Protein AF-A0A3S3VHU5-F1 (afdb_monomer_lite)

Radius of gyration: 16.83 Å; chains: 1; bounding box: 43×15×47 Å

Foldseek 3Di:
DVVVVVVCCPDPLNVLVVVLVVVVVVLVVVLVVLVPDPPRDP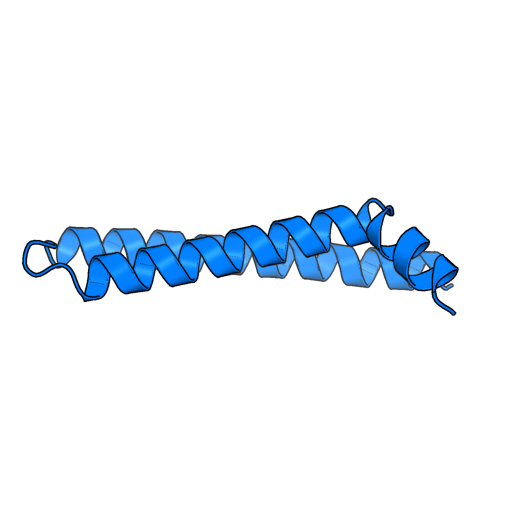VNNVVSVVVSVVVVVVSVVSVVVSVVVVVVVVD

Organism: NCBI:txid2503024

pLDDT: mean 84.12, std 13.15, range [53.03, 97.44]

Secondary structure (DSSP, 8-state):
-HHHHHHHHTSHHHHHHHHHHHHHHHHHHHHHHHHT-TT--HHHHHHHHHHHHHHHHHHHHHHHHHHHHHHHH--

Structure (mmCIF, N/CA/C/O backbone):
data_AF-A0A3S3VHU5-F1
#
_entry.id   AF-A0A3S3VHU5-F1
#
loop_
_atom_site.group_PDB
_atom_site.id
_atom_site.type_symbol
_atom_site.label_atom_id
_atom_site.label_alt_id
_atom_site.label_comp_id
_atom_site.label_asym_id
_atom_site.label_entity_id
_atom_site.label_seq_id
_atom_site.pdbx_PDB_ins_code
_atom_site.Cartn_x
_atom_site.Cartn_y
_atom_site.Cartn_z
_atom_site.occupancy
_atom_site.B_iso_or_equiv
_atom_site.auth_seq_id
_atom_site.auth_comp_id
_atom_site.auth_asym_id
_atom_site.auth_atom_id
_atom_site.pdbx_PDB_model_num
ATOM 1 N N . MET A 1 1 ? 4.413 9.379 -30.829 1.00 58.69 1 MET A N 1
ATOM 2 C CA . MET A 1 1 ? 4.533 9.456 -29.355 1.00 58.69 1 MET A CA 1
ATOM 3 C C . MET A 1 1 ? 3.670 8.413 -28.650 1.00 58.69 1 MET A C 1
ATOM 5 O O . MET A 1 1 ? 4.140 7.848 -27.680 1.00 58.69 1 MET A O 1
ATOM 9 N N . GLU A 1 2 ? 2.479 8.089 -29.159 1.00 60.00 2 GLU A N 1
ATOM 10 C CA . GLU A 1 2 ? 1.542 7.121 -28.553 1.00 60.00 2 GLU A CA 1
ATOM 11 C C . GLU A 1 2 ? 2.102 5.691 -28.408 1.00 60.00 2 GLU A C 1
ATOM 13 O O . GLU A 1 2 ? 2.050 5.112 -27.328 1.00 60.00 2 GLU A O 1
ATOM 18 N N . LYS A 1 3 ? 2.789 5.187 -29.441 1.00 57.00 3 LYS A N 1
ATOM 19 C CA . LYS A 1 3 ? 3.388 3.841 -29.453 1.00 57.00 3 LYS A CA 1
ATOM 20 C C . LYS A 1 3 ? 4.460 3.611 -28.370 1.00 57.00 3 LYS A C 1
ATOM 22 O O . LYS A 1 3 ? 4.557 2.526 -27.819 1.00 57.00 3 LYS A O 1
ATOM 27 N N . ALA A 1 4 ? 5.229 4.645 -28.018 1.00 57.94 4 ALA A N 1
ATOM 28 C CA . ALA A 1 4 ? 6.281 4.545 -27.000 1.00 57.94 4 ALA A CA 1
ATOM 29 C C . ALA A 1 4 ? 5.716 4.455 -25.569 1.00 57.94 4 ALA A C 1
ATOM 31 O O . ALA A 1 4 ? 6.309 3.805 -24.717 1.00 57.94 4 ALA A O 1
ATOM 32 N N . ALA A 1 5 ? 4.560 5.076 -25.309 1.00 58.16 5 ALA A N 1
ATOM 33 C CA . ALA A 1 5 ? 3.868 4.996 -24.020 1.00 58.16 5 ALA A CA 1
ATOM 34 C C . ALA A 1 5 ? 3.055 3.696 -23.857 1.00 58.16 5 ALA A C 1
ATOM 36 O O . ALA A 1 5 ? 2.728 3.298 -22.739 1.00 58.16 5 ALA A O 1
ATOM 37 N N . GLU A 1 6 ? 2.690 3.038 -24.960 1.00 57.59 6 GLU A N 1
ATOM 38 C CA . GLU A 1 6 ? 2.158 1.668 -24.943 1.00 57.59 6 GLU A CA 1
ATOM 39 C C . GLU A 1 6 ? 3.264 0.628 -24.737 1.00 57.59 6 GLU A C 1
ATOM 41 O O . GLU A 1 6 ? 3.090 -0.277 -23.923 1.00 57.59 6 GLU A O 1
ATOM 46 N N . ASP A 1 7 ? 4.419 0.789 -25.389 1.00 57.41 7 ASP A N 1
ATOM 47 C CA . ASP A 1 7 ? 5.572 -0.100 -25.197 1.00 57.41 7 ASP A CA 1
ATOM 48 C C . ASP A 1 7 ? 6.123 -0.040 -23.757 1.00 57.41 7 ASP A C 1
ATOM 50 O O . ASP A 1 7 ? 6.518 -1.069 -23.207 1.00 57.41 7 ASP A O 1
ATOM 54 N N . ASP A 1 8 ? 6.094 1.131 -23.104 1.00 62.78 8 ASP A N 1
ATOM 55 C CA . ASP A 1 8 ? 6.540 1.280 -21.708 1.00 62.78 8 ASP A CA 1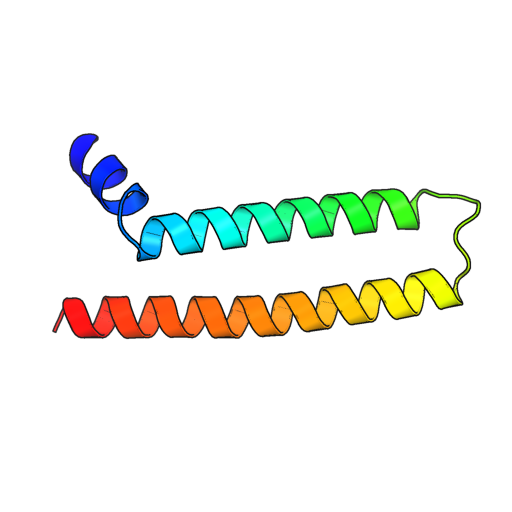
ATOM 56 C C . ASP A 1 8 ? 5.579 0.591 -20.717 1.00 62.78 8 ASP A C 1
ATOM 58 O O . ASP A 1 8 ? 6.034 -0.064 -19.777 1.00 62.78 8 ASP A O 1
ATOM 62 N N . ARG A 1 9 ? 4.260 0.631 -20.976 1.00 63.81 9 ARG A N 1
ATOM 63 C CA . ARG A 1 9 ? 3.228 -0.075 -20.184 1.00 63.81 9 ARG A CA 1
ATOM 64 C C . ARG A 1 9 ? 3.266 -1.593 -20.361 1.00 63.81 9 ARG A C 1
ATOM 66 O O . ARG A 1 9 ? 3.056 -2.323 -19.399 1.00 63.81 9 ARG A O 1
ATOM 73 N N . ASN A 1 10 ? 3.597 -2.068 -21.560 1.00 70.81 10 ASN A N 1
ATOM 74 C CA . ASN A 1 10 ? 3.766 -3.497 -21.846 1.00 70.81 10 ASN A CA 1
ATOM 75 C C . ASN A 1 10 ? 5.128 -4.056 -21.397 1.00 70.81 10 ASN A C 1
ATOM 77 O O . ASN A 1 10 ? 5.386 -5.254 -21.533 1.00 70.81 10 ASN A O 1
ATOM 81 N N . SER A 1 11 ? 6.018 -3.214 -20.865 1.00 80.12 11 SER A N 1
ATOM 82 C CA . SER A 1 11 ? 7.276 -3.673 -20.287 1.00 80.12 11 SER A CA 1
ATOM 83 C C . SER A 1 11 ? 7.048 -4.326 -18.912 1.00 80.12 11 SER A C 1
ATOM 85 O O . SER A 1 11 ? 6.105 -3.968 -18.205 1.00 80.12 11 SER A O 1
ATOM 87 N N . PRO A 1 12 ? 7.938 -5.232 -18.459 1.00 77.88 12 PRO A N 1
ATOM 88 C CA . PRO A 1 12 ? 7.877 -5.769 -17.095 1.00 77.88 12 PRO A CA 1
ATOM 89 C C . PRO A 1 12 ? 7.884 -4.679 -16.010 1.00 77.88 12 PRO A C 1
ATOM 91 O O . PRO A 1 12 ? 7.303 -4.859 -14.944 1.00 77.88 12 PRO A O 1
ATOM 94 N N . VAL A 1 13 ? 8.519 -3.537 -16.297 1.00 82.31 13 VAL A N 1
ATOM 95 C CA . VAL A 1 13 ? 8.547 -2.364 -15.416 1.00 82.31 13 VAL A CA 1
ATOM 96 C C . VAL A 1 13 ? 7.191 -1.657 -15.394 1.00 82.31 13 VAL A C 1
ATOM 98 O O . VAL A 1 13 ? 6.700 -1.345 -14.313 1.00 82.31 13 VAL A O 1
ATOM 101 N N . GLY A 1 14 ? 6.567 -1.448 -16.555 1.00 82.38 14 GLY A N 1
ATOM 102 C CA . GLY A 1 14 ? 5.230 -0.858 -16.661 1.00 82.38 14 GLY A CA 1
ATOM 103 C C . GLY A 1 14 ? 4.163 -1.711 -15.980 1.00 82.38 14 GLY A C 1
ATOM 104 O O . GLY A 1 14 ? 3.385 -1.199 -15.181 1.00 82.38 14 GLY A O 1
ATOM 105 N N . ALA A 1 15 ? 4.203 -3.030 -16.187 1.00 85.62 15 ALA A N 1
ATOM 106 C CA . ALA A 1 15 ? 3.305 -3.971 -15.518 1.00 85.62 15 ALA A CA 1
ATOM 107 C C . ALA A 1 15 ? 3.449 -3.936 -13.984 1.00 85.62 15 ALA A C 1
ATOM 109 O O . ALA A 1 15 ? 2.450 -3.961 -13.263 1.00 85.62 15 ALA A O 1
ATOM 110 N N . LEU A 1 16 ? 4.682 -3.836 -13.471 1.00 86.06 16 LEU A N 1
ATOM 111 C CA . LEU A 1 16 ? 4.932 -3.697 -12.034 1.00 86.06 16 LEU A CA 1
ATOM 112 C C . LEU A 1 16 ? 4.423 -2.351 -11.491 1.00 86.06 16 LEU A C 1
ATOM 114 O O . LEU A 1 16 ? 3.815 -2.314 -10.422 1.00 86.06 16 LEU A O 1
ATOM 118 N N . GLN A 1 17 ? 4.621 -1.254 -12.226 1.00 86.56 17 GLN A N 1
ATOM 119 C CA . GLN A 1 17 ? 4.096 0.065 -11.855 1.00 86.56 17 GLN A CA 1
ATOM 120 C C . GLN A 1 17 ? 2.563 0.077 -11.784 1.00 86.56 17 GLN A C 1
ATOM 122 O O . GLN A 1 17 ? 2.000 0.601 -10.818 1.00 86.56 17 GLN A O 1
ATOM 127 N N . ASP A 1 18 ? 1.887 -0.543 -12.753 1.00 90.06 18 ASP A N 1
ATOM 128 C CA . ASP A 1 18 ? 0.428 -0.666 -12.762 1.00 90.06 18 ASP A CA 1
ATOM 129 C C . ASP A 1 18 ? -0.079 -1.507 -11.580 1.00 90.06 18 ASP A C 1
ATOM 131 O O . ASP A 1 18 ? -1.052 -1.129 -10.917 1.00 90.06 18 ASP A O 1
ATOM 135 N N . GLU A 1 19 ? 0.604 -2.607 -11.247 1.00 91.75 19 GLU A N 1
ATOM 136 C CA . GLU A 1 19 ? 0.242 -3.441 -10.096 1.00 91.75 19 GLU A CA 1
ATOM 137 C C . GLU A 1 19 ? 0.480 -2.718 -8.758 1.00 91.75 19 GLU A C 1
ATOM 139 O O . GLU A 1 19 ? -0.341 -2.808 -7.843 1.00 91.75 19 GLU A O 1
ATOM 144 N N . ILE A 1 20 ? 1.557 -1.936 -8.630 1.00 92.06 20 ILE A N 1
ATOM 145 C CA . ILE A 1 20 ? 1.799 -1.069 -7.463 1.00 92.06 20 ILE A CA 1
ATOM 146 C C . ILE A 1 20 ? 0.673 -0.039 -7.307 1.00 92.06 20 ILE A C 1
ATOM 148 O O . ILE A 1 20 ? 0.130 0.141 -6.209 1.00 92.06 20 ILE A O 1
ATOM 152 N N . LEU A 1 21 ? 0.283 0.621 -8.400 1.00 92.88 21 LEU A N 1
ATOM 153 C CA . LEU A 1 21 ? -0.793 1.610 -8.387 1.00 92.88 21 LEU A CA 1
ATOM 154 C C . LEU A 1 21 ? -2.133 0.975 -7.999 1.00 92.88 21 LEU A C 1
ATOM 156 O O . LEU A 1 21 ? -2.891 1.543 -7.209 1.00 92.88 21 LEU A O 1
ATOM 160 N N . LYS A 1 22 ? -2.423 -0.212 -8.534 1.00 95.44 22 LYS A N 1
ATOM 161 C CA . LYS A 1 22 ? -3.631 -0.976 -8.221 1.00 95.44 22 LYS A CA 1
ATOM 162 C C . LYS A 1 22 ? -3.689 -1.361 -6.741 1.00 95.44 22 LYS A C 1
ATOM 164 O O . LYS A 1 22 ? -4.706 -1.088 -6.102 1.00 95.44 22 LYS A O 1
ATOM 169 N N . ARG A 1 23 ? -2.606 -1.913 -6.178 1.00 95.56 23 ARG A N 1
ATOM 170 C CA . ARG A 1 23 ? -2.512 -2.237 -4.741 1.00 95.56 23 ARG A CA 1
ATOM 171 C C . ARG A 1 23 ? -2.718 -0.999 -3.868 1.00 95.56 23 ARG A C 1
ATOM 173 O O . ARG A 1 23 ? -3.535 -1.021 -2.955 1.00 95.56 23 ARG A O 1
ATOM 180 N N . THR A 1 24 ? -2.074 0.116 -4.212 1.00 95.31 24 THR A N 1
ATOM 181 C CA . THR A 1 24 ? -2.195 1.386 -3.470 1.00 95.31 24 THR A CA 1
ATOM 182 C C . THR A 1 24 ? -3.633 1.920 -3.449 1.00 95.31 24 THR A C 1
ATOM 184 O O . THR A 1 24 ? -4.135 2.345 -2.404 1.00 95.31 24 THR A O 1
ATOM 187 N N . LYS A 1 25 ? -4.340 1.864 -4.588 1.00 96.38 25 LYS A N 1
ATOM 188 C CA . LYS A 1 25 ? -5.760 2.251 -4.662 1.00 96.38 25 LYS A CA 1
ATOM 189 C C . LYS A 1 25 ? -6.632 1.348 -3.793 1.00 96.38 25 LYS A C 1
ATOM 191 O O . LYS A 1 25 ? -7.451 1.854 -3.030 1.00 96.38 25 LYS A O 1
ATOM 196 N N . LEU A 1 26 ? -6.416 0.034 -3.862 1.00 96.44 26 LEU A N 1
ATOM 197 C CA . LEU A 1 26 ? -7.150 -0.935 -3.052 1.00 96.44 26 LEU A CA 1
ATOM 198 C C . LEU A 1 26 ? -6.947 -0.683 -1.551 1.00 96.44 26 LEU A C 1
ATOM 200 O O . LEU A 1 26 ? -7.927 -0.588 -0.817 1.00 96.44 26 LEU A O 1
ATOM 204 N N . HIS A 1 27 ? -5.702 -0.501 -1.103 1.00 96.31 27 HIS A N 1
ATOM 205 C CA . HIS A 1 27 ? -5.388 -0.182 0.293 1.00 96.31 27 HIS A CA 1
ATOM 206 C C . HIS A 1 27 ? -6.121 1.081 0.760 1.00 96.31 27 HIS A C 1
ATOM 208 O O . HIS A 1 27 ? -6.739 1.089 1.824 1.00 96.31 27 HIS A O 1
ATOM 214 N N . THR A 1 28 ? -6.121 2.128 -0.071 1.00 94.94 28 THR A N 1
ATOM 215 C CA . THR A 1 28 ? -6.823 3.390 0.209 1.00 94.94 28 THR A CA 1
ATOM 216 C C . THR A 1 28 ? -8.328 3.175 0.385 1.00 94.94 28 THR A C 1
ATOM 218 O O . THR A 1 28 ? -8.930 3.690 1.330 1.00 94.94 28 THR A O 1
ATOM 221 N N . GLU A 1 29 ? -8.951 2.389 -0.494 1.00 96.25 29 GLU A N 1
ATOM 222 C CA . GLU A 1 29 ? -10.373 2.058 -0.383 1.00 96.25 29 GLU A CA 1
ATOM 223 C C . GLU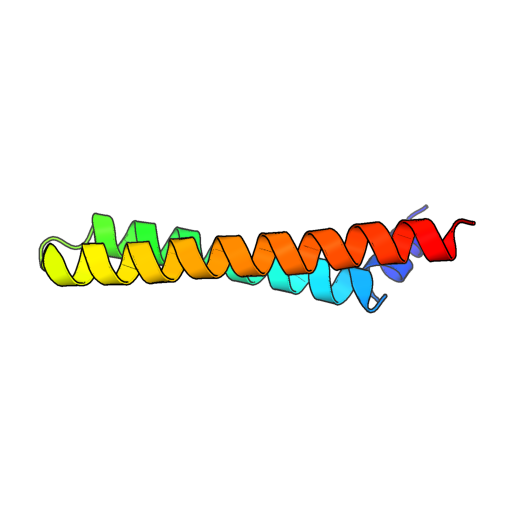 A 1 29 ? -10.689 1.229 0.864 1.00 96.25 29 GLU A C 1
ATOM 225 O O . GLU A 1 29 ? -11.703 1.478 1.518 1.00 96.25 29 GLU A O 1
ATOM 230 N N . MET A 1 30 ? -9.835 0.264 1.209 1.00 94.12 30 MET A N 1
ATOM 231 C CA . MET A 1 30 ? -10.013 -0.575 2.394 1.00 94.12 30 MET A CA 1
ATOM 232 C C . MET A 1 30 ? -9.915 0.244 3.683 1.00 94.12 30 MET A C 1
ATOM 234 O O . MET A 1 30 ? -10.813 0.152 4.520 1.00 94.12 30 MET A O 1
ATOM 238 N N . VAL A 1 31 ? -8.898 1.108 3.809 1.00 94.25 31 VAL A N 1
ATOM 239 C CA . VAL A 1 31 ? -8.764 2.039 4.944 1.00 94.25 31 VAL A CA 1
ATOM 240 C C . VAL A 1 31 ? -10.002 2.925 5.048 1.00 94.25 31 VAL A C 1
ATOM 242 O O . VAL A 1 31 ? -10.592 3.031 6.121 1.00 94.25 31 VAL A O 1
ATOM 245 N N . ARG A 1 32 ? -10.449 3.516 3.931 1.00 94.00 32 ARG A N 1
ATOM 246 C CA . ARG A 1 32 ? -11.658 4.349 3.909 1.00 94.00 32 ARG A CA 1
ATOM 247 C C . ARG A 1 32 ? -12.879 3.584 4.425 1.00 94.00 32 ARG A C 1
ATOM 249 O O . ARG A 1 32 ? -13.619 4.122 5.241 1.00 94.00 32 ARG A O 1
ATOM 256 N N . ARG A 1 33 ? -13.113 2.356 3.949 1.00 92.00 33 ARG A N 1
ATOM 257 C CA . ARG A 1 33 ? -14.265 1.541 4.374 1.00 92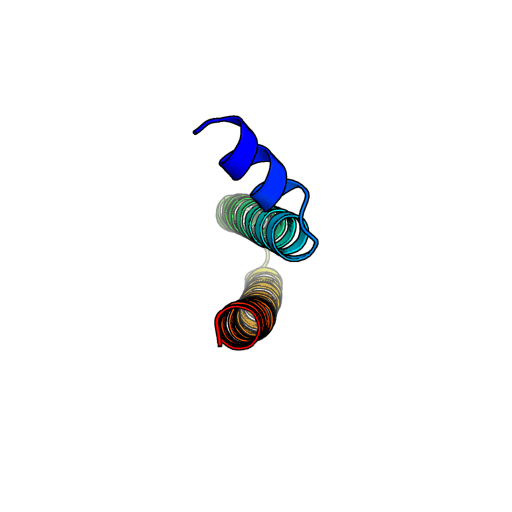.00 33 ARG A CA 1
ATOM 258 C C . ARG A 1 33 ? -14.214 1.235 5.867 1.00 92.00 33 ARG A C 1
ATOM 260 O O . ARG A 1 33 ? -15.225 1.406 6.531 1.00 92.00 33 ARG A O 1
ATOM 267 N N . LEU A 1 34 ? -13.048 0.846 6.379 1.00 90.62 34 LEU A N 1
ATOM 268 C CA . LEU A 1 34 ? -12.875 0.500 7.790 1.00 90.62 34 LEU A CA 1
ATOM 269 C C . LEU A 1 34 ? -13.045 1.705 8.714 1.00 90.62 34 LEU A C 1
ATOM 271 O O . LEU A 1 34 ? -13.739 1.600 9.714 1.00 90.62 34 LEU A O 1
ATOM 275 N N . VAL A 1 35 ? -12.479 2.865 8.370 1.00 89.12 35 VAL A N 1
ATOM 276 C CA . VAL A 1 35 ? -12.619 4.089 9.183 1.00 89.12 35 VAL A CA 1
ATOM 277 C C . VAL A 1 35 ? -14.068 4.590 9.224 1.00 89.12 35 VAL A C 1
ATOM 279 O O . VAL A 1 35 ? -14.478 5.216 10.199 1.00 89.12 35 VAL A O 1
ATOM 282 N N . HIS A 1 36 ? -14.854 4.322 8.179 1.00 90.44 36 HIS A N 1
ATOM 283 C CA . HIS A 1 36 ? -16.271 4.680 8.130 1.00 90.44 36 HIS A CA 1
ATOM 284 C C . HIS A 1 36 ? -17.215 3.599 8.679 1.00 90.44 36 HIS A C 1
ATOM 286 O O . HIS A 1 36 ? -18.415 3.862 8.763 1.00 90.44 36 HIS A O 1
ATOM 292 N N . ASP A 1 37 ? -16.721 2.413 9.043 1.00 91.81 37 ASP A N 1
ATOM 293 C CA . ASP A 1 37 ? -17.549 1.354 9.619 1.00 91.81 37 ASP A CA 1
ATOM 294 C C . ASP A 1 37 ? -17.775 1.620 11.118 1.00 91.81 37 ASP A C 1
ATOM 296 O O . ASP A 1 37 ? -16.825 1.551 11.902 1.00 91.81 37 ASP A O 1
ATOM 300 N N . PRO A 1 38 ? -19.018 1.894 11.559 1.00 90.56 38 PRO A N 1
ATOM 301 C CA . PRO A 1 38 ? -19.307 2.153 12.968 1.00 90.56 38 PRO A CA 1
ATOM 302 C C . PRO A 1 38 ? -19.107 0.924 13.871 1.00 90.56 38 PRO A C 1
ATOM 304 O O . PRO A 1 38 ? -19.126 1.069 15.091 1.00 90.56 38 PRO A O 1
ATOM 307 N N . ASN A 1 39 ? -18.934 -0.272 13.300 1.00 93.56 39 ASN A N 1
ATOM 308 C CA . ASN A 1 39 ? -18.750 -1.521 14.039 1.00 93.56 39 ASN A CA 1
ATOM 309 C C . ASN A 1 39 ? -17.287 -1.976 14.103 1.00 93.56 39 ASN A C 1
ATOM 311 O O . ASN A 1 39 ? -17.006 -3.015 14.707 1.00 93.56 39 ASN A O 1
ATOM 315 N N . VAL A 1 40 ? -16.354 -1.244 13.482 1.00 90.50 40 VAL A N 1
ATOM 316 C CA . VAL A 1 40 ? -14.943 -1.633 13.498 1.00 90.50 40 VAL A CA 1
ATOM 317 C C . VAL A 1 40 ? -14.402 -1.574 14.926 1.00 90.50 40 VAL A C 1
ATOM 319 O O . VAL A 1 40 ? -14.564 -0.583 15.642 1.00 90.50 40 VAL A O 1
ATOM 322 N N . GLN A 1 41 ? -13.737 -2.641 15.365 1.00 90.69 41 GLN A N 1
ATOM 323 C CA . GLN A 1 41 ? -13.089 -2.622 16.672 1.00 90.69 41 GLN A CA 1
ATOM 324 C C . GLN A 1 41 ? -11.760 -1.859 16.580 1.00 90.69 41 GLN A C 1
ATOM 326 O O . GLN A 1 41 ? -10.977 -2.132 15.666 1.00 90.69 41 GLN A O 1
ATOM 331 N N . PRO A 1 42 ? -11.430 -0.972 17.539 1.00 85.31 42 PRO A N 1
ATOM 332 C CA . PRO A 1 42 ? -10.185 -0.202 17.499 1.00 85.31 42 PRO A CA 1
ATOM 333 C C . PRO A 1 42 ? -8.920 -1.060 17.363 1.00 85.31 42 PRO A C 1
ATOM 335 O O . PRO A 1 42 ? -8.001 -0.688 16.640 1.00 85.31 42 PRO A O 1
ATOM 338 N N . LEU A 1 43 ? -8.885 -2.235 18.006 1.00 84.81 43 LEU A N 1
ATOM 339 C CA . LEU A 1 43 ? -7.751 -3.160 17.913 1.00 84.81 43 LEU A CA 1
ATOM 340 C C . LEU A 1 43 ? -7.617 -3.777 16.511 1.00 84.81 43 LEU A C 1
ATOM 342 O O . LEU A 1 43 ? -6.509 -3.921 16.004 1.00 84.81 43 LEU A O 1
ATOM 346 N N . GLN A 1 44 ? -8.743 -4.100 15.871 1.00 84.94 44 GLN A N 1
ATOM 347 C CA . GLN A 1 44 ? -8.762 -4.609 14.497 1.00 84.94 44 GLN A CA 1
ATOM 348 C C . GLN A 1 44 ? -8.323 -3.528 13.506 1.00 84.94 44 GLN A C 1
ATOM 350 O O . GLN A 1 44 ? -7.563 -3.816 12.586 1.00 84.94 44 GLN A O 1
ATOM 355 N N . LEU A 1 45 ? -8.750 -2.279 13.722 1.00 88.81 45 LEU A N 1
ATOM 356 C CA . LEU A 1 45 ? -8.306 -1.144 12.918 1.00 88.81 45 LEU A CA 1
ATOM 357 C C . LEU A 1 45 ? -6.798 -0.906 13.068 1.00 88.81 45 LEU A C 1
ATOM 359 O O . LEU A 1 45 ? -6.126 -0.691 12.067 1.00 88.81 45 LEU A O 1
ATOM 363 N N . ALA A 1 46 ? -6.260 -0.971 14.289 1.00 91.94 46 ALA A N 1
ATOM 364 C CA . ALA A 1 46 ? -4.830 -0.795 14.533 1.00 91.94 46 ALA A CA 1
ATOM 365 C C . ALA A 1 46 ? -3.987 -1.854 13.805 1.00 91.94 46 ALA A C 1
ATOM 367 O O . ALA A 1 46 ? -3.072 -1.487 13.073 1.00 91.94 46 A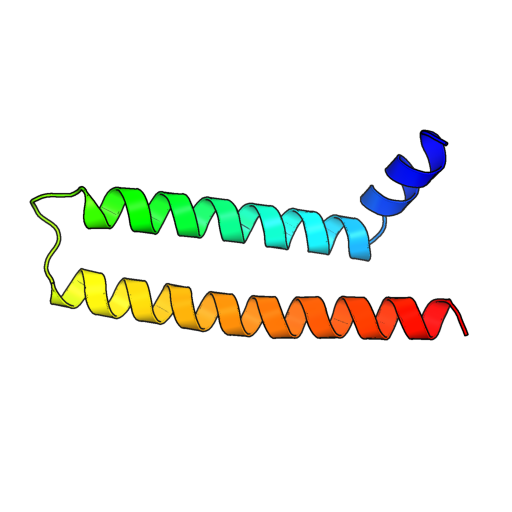LA A O 1
ATOM 368 N N . GLY A 1 47 ? -4.342 -3.139 13.939 1.00 93.69 47 GLY A N 1
ATOM 369 C CA . GLY A 1 47 ? -3.646 -4.221 13.232 1.00 93.69 47 GLY A CA 1
ATOM 370 C C . GLY A 1 47 ? -3.748 -4.083 11.712 1.00 93.69 47 GLY A C 1
ATOM 371 O O . GLY A 1 47 ? -2.753 -4.188 11.007 1.00 93.69 47 GLY A O 1
ATOM 372 N N . PHE A 1 48 ? -4.928 -3.725 11.200 1.00 93.25 48 PHE A N 1
ATOM 373 C CA . PHE A 1 48 ? -5.091 -3.475 9.771 1.00 93.25 48 PHE A CA 1
ATOM 374 C C . PHE A 1 48 ? -4.228 -2.306 9.268 1.00 93.25 48 PHE A C 1
ATOM 376 O O . PHE A 1 48 ? -3.630 -2.385 8.198 1.00 93.25 48 PHE A O 1
ATOM 383 N N . LEU A 1 49 ? -4.153 -1.202 10.016 1.00 94.62 49 LEU A N 1
ATOM 384 C CA . LEU A 1 49 ? -3.320 -0.058 9.638 1.00 94.62 49 LEU A CA 1
ATOM 385 C C . LEU A 1 49 ? -1.824 -0.397 9.677 1.00 94.62 49 LEU A C 1
ATOM 387 O O . LEU A 1 49 ? -1.077 0.107 8.838 1.00 94.62 49 LEU A O 1
ATOM 391 N N . GLU A 1 50 ? -1.397 -1.259 10.601 1.00 96.69 50 GLU A N 1
ATOM 392 C CA . GLU A 1 50 ? -0.039 -1.805 10.636 1.00 96.69 50 GLU A CA 1
ATOM 393 C C . GLU A 1 50 ? 0.260 -2.637 9.380 1.00 96.69 50 GLU A C 1
ATOM 395 O O . GLU A 1 50 ? 1.277 -2.406 8.723 1.00 96.69 50 GLU A O 1
ATOM 400 N N . ASP A 1 51 ? -0.658 -3.517 8.969 1.00 96.19 51 ASP A N 1
ATOM 401 C CA . ASP A 1 51 ? -0.522 -4.294 7.731 1.00 96.19 51 ASP A CA 1
ATOM 402 C C . ASP A 1 51 ? -0.400 -3.388 6.494 1.00 96.19 51 ASP A C 1
ATOM 404 O O . ASP A 1 51 ? 0.453 -3.610 5.630 1.00 96.19 51 ASP A O 1
ATOM 408 N N . ILE A 1 52 ? -1.206 -2.321 6.416 1.00 97.00 52 ILE A N 1
ATOM 409 C CA . ILE A 1 52 ? -1.124 -1.335 5.328 1.00 97.00 52 ILE A CA 1
ATOM 410 C C . ILE A 1 52 ? 0.212 -0.584 5.345 1.00 97.00 52 ILE A C 1
ATOM 412 O O . ILE A 1 52 ? 0.804 -0.367 4.284 1.00 97.00 52 ILE A O 1
ATOM 416 N N . ALA A 1 53 ? 0.705 -0.193 6.522 1.00 96.25 53 ALA A N 1
ATOM 417 C CA . ALA A 1 53 ? 1.997 0.473 6.648 1.00 96.25 53 ALA A CA 1
ATOM 418 C C . ALA A 1 53 ? 3.139 -0.435 6.165 1.00 96.25 53 ALA A C 1
ATOM 420 O O . ALA A 1 53 ? 3.964 -0.006 5.356 1.00 96.25 53 ALA A O 1
ATOM 421 N N . ASN A 1 54 ? 3.133 -1.703 6.578 1.00 97.44 54 ASN A N 1
ATOM 422 C CA . ASN A 1 54 ? 4.100 -2.703 6.129 1.00 97.44 54 ASN A CA 1
ATOM 423 C C . ASN A 1 54 ? 4.030 -2.920 4.611 1.00 97.44 54 ASN A C 1
ATOM 425 O O . ASN A 1 54 ? 5.062 -2.950 3.941 1.00 97.44 54 ASN A O 1
ATOM 429 N N . ALA A 1 55 ? 2.825 -2.975 4.039 1.00 95.81 55 ALA A N 1
ATOM 430 C CA . ALA A 1 55 ? 2.654 -3.100 2.595 1.00 95.81 55 ALA A CA 1
ATOM 431 C C . ALA A 1 55 ? 3.225 -1.893 1.824 1.00 95.81 55 ALA A C 1
ATOM 433 O O . ALA A 1 55 ? 3.789 -2.065 0.741 1.00 95.81 55 ALA A O 1
ATOM 434 N N . TYR A 1 56 ? 3.125 -0.674 2.368 1.00 95.31 56 TYR A N 1
ATOM 435 C CA . TYR A 1 56 ? 3.741 0.506 1.754 1.00 95.31 56 TYR A CA 1
ATOM 436 C C . TYR A 1 56 ? 5.269 0.509 1.837 1.00 95.31 56 TYR A C 1
ATOM 438 O O . TYR A 1 56 ? 5.913 0.984 0.900 1.00 95.31 56 TYR A O 1
ATOM 446 N N . LEU A 1 57 ? 5.859 -0.064 2.890 1.00 95.69 57 LEU A N 1
ATOM 447 C CA . LEU A 1 57 ? 7.307 -0.280 2.950 1.00 95.69 57 LEU A CA 1
ATOM 448 C C . LEU A 1 57 ? 7.762 -1.237 1.841 1.00 95.69 57 LEU A C 1
ATOM 450 O O . LEU A 1 57 ? 8.677 -0.903 1.091 1.00 95.69 57 LEU A O 1
ATOM 454 N N . SER A 1 58 ? 7.061 -2.359 1.649 1.00 94.62 58 SER A N 1
ATOM 455 C CA . SER A 1 58 ? 7.360 -3.287 0.548 1.00 94.62 58 SER A CA 1
ATOM 456 C C . SER A 1 58 ? 7.207 -2.629 -0.826 1.00 94.62 58 SER A C 1
ATOM 458 O O . SER A 1 58 ? 8.088 -2.756 -1.671 1.00 94.62 58 SER A O 1
ATOM 460 N N . ILE A 1 59 ? 6.146 -1.842 -1.043 1.00 93.25 59 ILE A N 1
ATOM 461 C CA . ILE A 1 59 ? 5.968 -1.084 -2.292 1.00 93.25 59 ILE A CA 1
ATOM 462 C C . ILE A 1 59 ? 7.136 -0.114 -2.531 1.00 93.25 59 ILE A C 1
ATOM 464 O O . ILE A 1 59 ? 7.601 0.021 -3.662 1.00 93.25 59 ILE A O 1
ATOM 468 N N . SER A 1 60 ? 7.630 0.556 -1.486 1.00 91.06 60 SER A N 1
ATOM 469 C CA . SER A 1 60 ? 8.787 1.456 -1.583 1.00 91.06 60 SER A CA 1
ATOM 470 C C . SER A 1 60 ? 10.055 0.717 -2.029 1.00 91.06 60 SER A C 1
ATOM 472 O O . SER A 1 60 ? 10.817 1.218 -2.863 1.00 91.06 60 SER A O 1
ATOM 474 N N . GLU A 1 61 ? 10.281 -0.489 -1.511 1.00 92.06 61 GLU A N 1
ATOM 475 C CA . GLU A 1 61 ? 11.400 -1.343 -1.922 1.00 92.06 61 GLU A CA 1
ATOM 476 C C . GLU A 1 61 ? 11.258 -1.798 -3.380 1.00 92.06 61 GLU A C 1
ATOM 478 O O . GLU A 1 61 ? 12.213 -1.696 -4.154 1.00 92.06 61 GLU A O 1
ATOM 483 N N . GLU A 1 62 ? 10.060 -2.226 -3.785 1.00 88.69 62 GLU A N 1
ATOM 484 C CA . GLU A 1 62 ? 9.760 -2.613 -5.168 1.00 88.69 62 GLU A CA 1
AT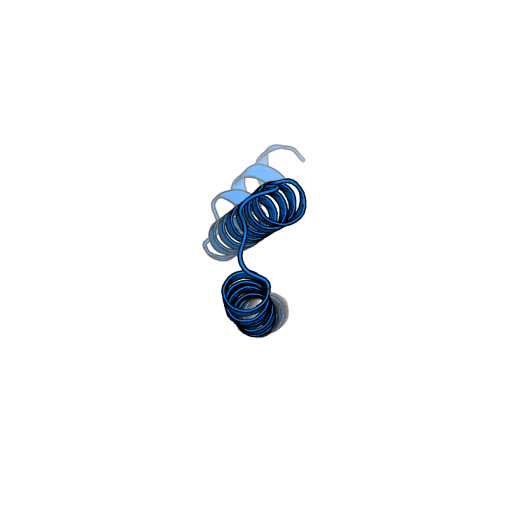OM 485 C C . GLU A 1 62 ? 9.995 -1.445 -6.145 1.00 88.69 62 GLU A C 1
ATOM 487 O O . GLU A 1 62 ? 10.653 -1.612 -7.174 1.00 88.69 62 GLU A O 1
ATOM 492 N N . LEU A 1 63 ? 9.542 -0.232 -5.804 1.00 85.69 63 LEU A N 1
ATOM 493 C CA . LEU A 1 63 ? 9.789 0.976 -6.602 1.00 85.69 63 LEU A CA 1
ATOM 494 C C . LEU A 1 63 ? 11.279 1.317 -6.698 1.00 85.69 63 LEU A C 1
ATOM 496 O O . LEU A 1 63 ? 11.757 1.700 -7.767 1.00 85.69 63 LEU A O 1
ATOM 500 N N . SER A 1 64 ? 12.026 1.151 -5.608 1.00 86.00 64 SER A N 1
ATOM 501 C CA . SER A 1 64 ? 13.470 1.405 -5.593 1.00 86.00 64 SER A CA 1
ATOM 502 C C . SER A 1 64 ? 14.204 0.475 -6.564 1.00 86.00 64 SER A C 1
ATOM 504 O O . SER A 1 64 ? 15.057 0.921 -7.333 1.00 86.00 64 SER A O 1
ATOM 506 N N . GLN A 1 65 ? 13.812 -0.802 -6.613 1.00 82.06 65 GLN A N 1
ATOM 507 C CA . GLN A 1 65 ? 14.357 -1.766 -7.572 1.00 82.06 65 GLN A CA 1
ATOM 508 C C . GLN A 1 65 ? 14.037 -1.381 -9.022 1.00 82.06 65 GLN A C 1
ATOM 510 O O . GLN A 1 65 ? 14.909 -1.490 -9.888 1.00 82.06 65 GLN A O 1
ATOM 515 N N . VAL A 1 66 ? 12.824 -0.886 -9.287 1.00 79.12 66 VAL A N 1
ATOM 516 C CA . VAL A 1 66 ? 12.424 -0.392 -10.615 1.00 79.12 66 VAL A CA 1
ATOM 517 C C . VAL A 1 66 ? 13.316 0.763 -11.072 1.00 79.12 66 VAL A C 1
ATOM 519 O O . VAL A 1 66 ? 13.802 0.749 -12.206 1.00 79.12 66 VAL A O 1
ATOM 522 N N . VAL A 1 67 ? 13.563 1.744 -10.199 1.00 78.25 67 VAL A N 1
ATOM 523 C CA . VAL A 1 67 ? 14.415 2.903 -10.512 1.00 78.25 67 VAL A CA 1
ATOM 524 C C . VAL A 1 67 ? 15.836 2.448 -10.837 1.00 78.25 67 VAL A C 1
ATOM 526 O O . VAL A 1 67 ? 16.351 2.772 -11.907 1.00 78.25 67 VAL A O 1
ATOM 529 N N . THR A 1 68 ? 16.432 1.604 -9.990 1.00 78.19 68 THR A N 1
ATOM 530 C CA . THR A 1 68 ? 17.789 1.084 -10.217 1.00 78.19 68 THR A CA 1
ATOM 531 C C . THR A 1 68 ? 17.898 0.276 -11.515 1.00 78.19 68 THR A C 1
ATOM 533 O O . THR A 1 68 ? 18.902 0.359 -12.225 1.00 78.19 68 THR A O 1
ATOM 536 N N . GLN A 1 69 ? 16.884 -0.523 -11.863 1.00 74.00 69 GLN A N 1
ATOM 537 C CA . GLN A 1 69 ? 16.880 -1.277 -13.122 1.00 74.00 69 GLN A CA 1
ATOM 538 C C . GLN A 1 69 ? 16.755 -0.364 -14.346 1.00 74.00 69 GLN A C 1
ATOM 540 O O . GLN A 1 69 ? 17.388 -0.625 -15.372 1.00 74.00 69 GLN A O 1
ATOM 545 N N . LYS A 1 70 ? 15.976 0.718 -14.247 1.00 70.69 70 LYS A N 1
ATOM 546 C CA . LYS A 1 70 ? 15.839 1.715 -15.313 1.00 70.69 70 LYS A CA 1
ATOM 547 C C . LYS A 1 70 ? 17.151 2.471 -15.559 1.00 70.69 70 LYS A C 1
ATOM 549 O O . LYS A 1 70 ? 17.543 2.637 -16.713 1.00 70.69 70 LYS A O 1
ATOM 554 N N . GLU A 1 71 ? 17.860 2.855 -14.499 1.00 69.12 71 GLU A N 1
ATOM 555 C CA . GLU A 1 71 ? 19.175 3.513 -14.580 1.00 69.12 71 GLU A CA 1
ATOM 556 C C . GLU A 1 71 ? 20.236 2.605 -15.223 1.00 69.12 71 GLU A C 1
ATOM 558 O O . GLU A 1 71 ? 20.948 3.033 -16.132 1.00 69.12 71 GLU A O 1
ATOM 563 N N . LYS A 1 72 ? 20.280 1.320 -14.838 1.00 67.56 72 LYS A N 1
ATOM 564 C CA . LYS A 1 72 ? 21.211 0.328 -15.410 1.00 67.56 72 LYS A CA 1
ATOM 565 C C . LYS A 1 72 ? 20.983 0.029 -16.892 1.00 67.56 72 LYS A C 1
ATOM 567 O O . LYS A 1 72 ? 21.927 -0.345 -17.568 1.00 67.56 72 LYS A O 1
ATOM 572 N N . ARG A 1 73 ? 19.749 0.143 -17.400 1.00 59.31 73 ARG A N 1
ATOM 573 C CA . ARG A 1 73 ? 19.448 -0.041 -18.838 1.00 59.31 73 ARG A CA 1
ATOM 574 C C . ARG A 1 73 ? 19.745 1.205 -19.677 1.00 59.31 73 ARG A C 1
ATOM 576 O O . ARG A 1 73 ? 19.739 1.110 -20.899 1.00 59.31 73 ARG A O 1
ATOM 583 N N . SER A 1 74 ? 19.948 2.350 -19.027 1.00 58.09 74 SER A N 1
ATOM 584 C CA . SER A 1 74 ? 20.207 3.644 -19.670 1.00 58.09 74 SER A CA 1
ATOM 585 C C . SER A 1 74 ? 21.698 4.023 -19.679 1.00 58.09 74 SER A C 1
ATOM 587 O O . SER A 1 74 ? 22.036 5.082 -20.202 1.00 58.09 74 SER A O 1
ATOM 589 N N . SER A 1 75 ? 22.560 3.184 -19.085 1.00 53.03 75 SER A N 1
ATOM 590 C CA . SER A 1 75 ? 24.027 3.316 -19.020 1.00 53.03 75 SER A CA 1
ATOM 591 C C . SER A 1 75 ? 24.692 2.255 -19.889 1.00 53.03 75 SER A C 1
ATOM 593 O O . SER A 1 75 ? 25.757 2.560 -20.463 1.00 53.03 75 SER A O 1
#

Sequence (75 aa):
MEKAAEDDRNSPVGALQDEILKRTKLHTEMVRRLVHDPNVQPLQLAGFLEDIANAYLSISEELSQVVTQKEKRSS